Protein AF-A0A1X7SVM9-F1 (afdb_monomer)

Organism: Amphimedon queenslandica (NCBI:txid400682)

pLDDT: mean 78.15, std 14.22, range [42.59, 94.5]

Mean predicted aligned error: 9.82 Å

Radius of gyration: 18.35 Å; Cα contacts (8 Å, |Δi|>4): 97; chains: 1; bounding box: 32×32×46 Å

Foldseek 3Di:
DDKDKDWDQDDDPDDDDPPDGDTDTDIDDDDPQDDPLEPPDPPHDNVPDPDPDHADPPDPDAAEDDLVCCVPPVVVCPDPVDGRYDYDPVSVVD

Solvent-accessible surface area (backbone atoms only — not comparable to full-atom values): 6510 Å² total; per-residue (Å²): 118,50,83,43,84,48,80,50,74,65,72,93,68,95,74,79,66,102,79,70,92,68,83,50,78,51,84,42,78,43,73,85,79,74,52,85,44,45,82,86,49,88,82,49,65,70,81,84,52,98,66,89,79,61,48,73,83,92,56,97,65,71,45,72,66,52,47,71,48,53,74,73,39,48,78,65,67,66,36,88,86,63,68,49,72,47,81,50,69,75,44,71,74,107

Structure (mmCIF, N/CA/C/O backbone):
data_AF-A0A1X7SVM9-F1
#
_entry.id   AF-A0A1X7SVM9-F1
#
loop_
_atom_site.group_PDB
_atom_site.id
_atom_site.type_symbol
_atom_site.label_atom_id
_atom_site.label_alt_id
_atom_site.label_comp_id
_atom_site.label_asym_id
_atom_site.label_entity_id
_atom_site.label_seq_id
_atom_site.pdbx_PDB_ins_code
_atom_site.Cartn_x
_atom_site.Cartn_y
_atom_site.Cartn_z
_atom_site.occupancy
_atom_site.B_iso_or_equiv
_atom_site.auth_seq_id
_atom_site.auth_comp_id
_atom_site.auth_asym_id
_atom_site.auth_atom_id
_atom_site.pdbx_PDB_model_num
ATOM 1 N N . MET A 1 1 ? 17.035 -12.852 -1.719 1.00 60.19 1 MET A N 1
ATOM 2 C CA . MET A 1 1 ? 17.225 -11.685 -2.615 1.00 60.19 1 MET A CA 1
ATOM 3 C C . MET A 1 1 ? 17.420 -12.144 -4.052 1.00 60.19 1 MET A C 1
ATOM 5 O O . MET A 1 1 ? 18.481 -12.651 -4.405 1.00 60.19 1 MET A O 1
ATOM 9 N N . LYS A 1 2 ? 16.370 -12.034 -4.871 1.00 71.50 2 LYS A N 1
ATOM 10 C CA . LYS A 1 2 ? 16.397 -12.428 -6.288 1.00 71.50 2 LYS A CA 1
ATOM 11 C C . LYS A 1 2 ? 16.595 -11.180 -7.148 1.00 71.50 2 LYS A C 1
ATOM 13 O O . LYS A 1 2 ? 15.862 -10.205 -6.993 1.00 71.50 2 LYS A O 1
ATOM 18 N N . LYS A 1 3 ? 17.590 -11.195 -8.035 1.00 66.88 3 LYS A N 1
ATOM 19 C CA . LYS A 1 3 ? 17.835 -10.106 -8.989 1.00 66.88 3 LYS A CA 1
ATOM 20 C C . LYS A 1 3 ? 16.922 -10.289 -10.199 1.00 66.88 3 LYS A C 1
ATOM 22 O O . LYS A 1 3 ? 16.883 -11.379 -10.765 1.00 66.88 3 LYS A O 1
ATOM 27 N N . VAL A 1 4 ? 16.196 -9.241 -10.580 1.00 66.38 4 VAL A N 1
ATOM 28 C CA . VAL A 1 4 ? 15.411 -9.213 -11.817 1.00 66.38 4 VAL A CA 1
ATOM 29 C C . VAL A 1 4 ? 15.855 -8.015 -12.639 1.00 66.38 4 VAL A C 1
ATOM 31 O O . VAL A 1 4 ? 15.745 -6.868 -12.203 1.00 66.38 4 VAL A O 1
ATOM 34 N N . ASP A 1 5 ? 16.329 -8.282 -13.849 1.00 60.12 5 ASP A N 1
ATOM 35 C CA . ASP A 1 5 ? 16.654 -7.232 -14.802 1.00 60.12 5 ASP A CA 1
ATOM 36 C C . ASP A 1 5 ? 15.360 -6.806 -15.507 1.00 60.12 5 ASP A C 1
ATOM 38 O O . ASP A 1 5 ? 14.722 -7.594 -16.206 1.00 60.12 5 ASP A O 1
ATOM 42 N N . ARG A 1 6 ? 14.928 -5.558 -15.286 1.00 61.81 6 ARG A N 1
ATOM 43 C CA . ARG A 1 6 ? 13.768 -4.969 -15.969 1.00 61.81 6 ARG A CA 1
ATOM 44 C C . ARG A 1 6 ? 14.246 -3.870 -16.906 1.00 61.81 6 ARG A C 1
ATOM 46 O O . ARG A 1 6 ? 14.791 -2.855 -16.478 1.00 61.81 6 ARG A O 1
ATOM 53 N N . THR A 1 7 ? 14.004 -4.049 -18.199 1.00 53.88 7 THR A N 1
ATOM 54 C CA . THR A 1 7 ? 14.204 -2.988 -19.188 1.00 53.88 7 THR A CA 1
ATOM 55 C C . THR A 1 7 ? 13.014 -2.036 -19.125 1.00 53.88 7 THR A C 1
ATOM 57 O O . THR A 1 7 ? 11.914 -2.386 -19.547 1.00 53.88 7 THR A O 1
ATOM 60 N N . VAL A 1 8 ? 13.219 -0.830 -18.595 1.00 56.81 8 VAL A N 1
ATOM 61 C CA . VAL A 1 8 ? 12.197 0.223 -18.617 1.00 56.81 8 VAL A CA 1
ATOM 62 C C . VAL A 1 8 ? 12.477 1.116 -19.818 1.00 56.81 8 VAL A C 1
ATOM 64 O O . VAL A 1 8 ? 13.349 1.985 -19.794 1.00 56.81 8 VAL A O 1
ATOM 67 N N . ILE A 1 9 ? 11.735 0.891 -20.900 1.00 55.34 9 ILE A N 1
ATOM 68 C CA . ILE A 1 9 ? 11.731 1.805 -22.040 1.00 55.34 9 ILE A CA 1
ATOM 69 C C . ILE A 1 9 ? 10.859 2.989 -21.632 1.00 55.34 9 ILE A C 1
ATOM 71 O O . ILE A 1 9 ? 9.638 2.879 -21.625 1.00 55.34 9 ILE A O 1
ATOM 75 N N . LEU A 1 10 ? 11.475 4.107 -21.250 1.00 51.78 10 LEU A N 1
ATOM 76 C CA . LEU A 1 10 ? 10.728 5.328 -20.965 1.00 51.78 10 LEU A CA 1
ATOM 77 C C . LEU A 1 10 ? 10.108 5.843 -22.273 1.00 51.78 10 LEU A C 1
ATOM 79 O O . LEU A 1 10 ? 10.860 6.236 -23.175 1.00 51.78 10 LEU A O 1
ATOM 83 N N . PRO A 1 11 ? 8.768 5.875 -22.411 1.00 45.59 11 PRO A N 1
ATOM 84 C CA . PRO A 1 11 ? 8.157 6.598 -23.510 1.00 45.59 11 PRO A CA 1
ATOM 85 C C . PRO A 1 11 ? 8.513 8.082 -23.370 1.00 45.59 11 PRO A C 1
ATOM 87 O O . PRO A 1 11 ? 8.601 8.626 -22.270 1.00 45.59 11 PRO A O 1
ATOM 90 N N . LEU A 1 12 ? 8.764 8.716 -24.513 1.00 51.34 12 LEU A N 1
ATOM 91 C CA . LEU A 1 12 ? 9.235 10.093 -24.675 1.00 51.34 12 LEU A CA 1
ATOM 92 C C . LEU A 1 12 ? 8.424 11.107 -23.837 1.00 51.34 12 LEU A C 1
ATOM 94 O O . LEU A 1 12 ? 7.466 11.694 -24.332 1.00 51.34 12 LEU A O 1
ATOM 98 N N . SER A 1 13 ? 8.824 11.376 -22.590 1.00 42.59 13 SER A N 1
ATOM 99 C CA . SER A 1 13 ? 8.207 12.409 -21.747 1.00 42.59 13 SER A CA 1
ATOM 100 C C . SER A 1 13 ? 9.110 13.641 -21.614 1.00 42.59 13 SER A C 1
ATOM 102 O O . SER A 1 13 ? 10.186 13.594 -21.023 1.00 42.59 13 SER A O 1
ATOM 104 N N . LYS A 1 14 ? 8.637 14.736 -22.231 1.00 45.72 14 LYS A N 1
ATOM 105 C CA . LYS A 1 14 ? 8.887 16.194 -22.087 1.00 45.72 14 LYS A CA 1
ATOM 106 C C . LYS A 1 14 ? 10.292 16.786 -21.838 1.00 45.7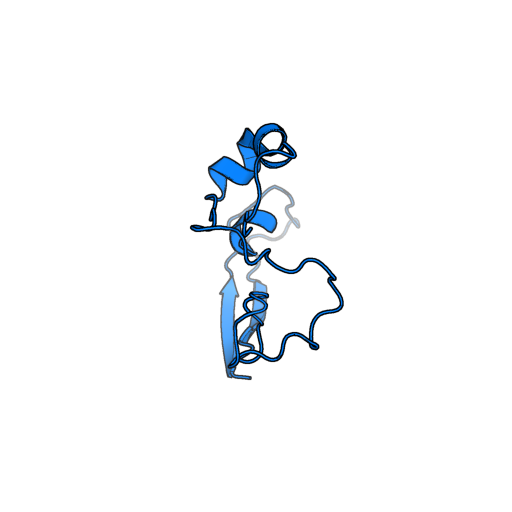2 14 LYS A C 1
ATOM 108 O O . LYS A 1 14 ? 10.456 17.967 -22.135 1.00 45.72 14 LYS A O 1
ATOM 113 N N . LYS A 1 15 ? 11.322 16.060 -21.398 1.00 48.59 15 LYS A N 1
ATOM 114 C CA . LYS A 1 15 ? 12.700 16.581 -21.259 1.00 48.59 15 LYS A CA 1
ATOM 115 C C . LYS A 1 15 ? 13.625 15.893 -22.257 1.00 48.59 15 LYS A C 1
ATOM 117 O O . LYS A 1 15 ? 14.236 14.870 -21.972 1.00 48.59 15 LYS A O 1
ATOM 122 N N . ARG A 1 16 ? 13.705 16.460 -23.462 1.00 54.12 16 ARG A N 1
ATOM 123 C CA . ARG A 1 16 ? 14.611 15.986 -24.516 1.00 54.12 16 ARG A CA 1
ATOM 124 C C . ARG A 1 16 ? 16.062 16.362 -24.182 1.00 54.12 16 ARG A C 1
ATOM 126 O O . ARG A 1 16 ? 16.353 17.555 -24.113 1.00 54.12 16 ARG A O 1
ATOM 133 N N . PRO A 1 17 ? 17.017 15.423 -24.139 1.00 56.09 17 PRO A N 1
ATOM 134 C CA . PRO A 1 17 ? 18.325 15.690 -24.716 1.00 56.09 17 PRO A CA 1
ATOM 135 C C . PRO A 1 17 ? 18.177 15.714 -26.247 1.00 56.09 17 PRO A C 1
ATOM 137 O O . PRO A 1 17 ? 17.391 14.963 -26.820 1.00 56.09 17 PRO A O 1
ATOM 140 N N . ARG A 1 18 ? 18.917 16.586 -26.938 1.00 58.03 18 ARG A N 1
ATOM 141 C CA . ARG A 1 18 ? 18.814 16.854 -28.393 1.00 58.03 18 ARG A CA 1
ATOM 142 C C . ARG A 1 18 ? 19.080 15.643 -29.332 1.00 58.03 18 ARG A C 1
ATOM 144 O O . ARG A 1 18 ? 19.229 15.852 -30.528 1.00 58.03 18 ARG A O 1
ATOM 151 N N . ARG A 1 19 ? 19.181 14.401 -28.831 1.00 60.44 19 ARG A N 1
ATOM 152 C CA . ARG A 1 19 ? 19.801 13.240 -29.511 1.00 60.44 19 ARG A CA 1
ATOM 153 C C . ARG A 1 19 ? 18.936 11.967 -29.659 1.00 60.44 19 ARG A C 1
ATOM 155 O O . ARG A 1 19 ? 19.487 10.912 -29.939 1.00 60.44 19 ARG A O 1
ATOM 162 N N . GLY A 1 20 ? 17.608 12.045 -29.549 1.00 64.38 20 GLY A N 1
ATOM 163 C CA . GLY A 1 20 ? 16.718 10.899 -29.830 1.00 64.38 20 GLY A CA 1
ATOM 164 C C . GLY A 1 20 ? 16.369 10.038 -28.602 1.00 64.38 20 GLY A C 1
ATOM 165 O O . GLY A 1 20 ? 16.624 10.467 -27.475 1.00 64.38 20 GLY A O 1
ATOM 166 N N . PRO A 1 21 ? 15.708 8.878 -28.791 1.00 66.94 21 PRO A N 1
ATOM 167 C CA . PRO A 1 21 ? 15.248 8.025 -27.694 1.00 66.94 21 PRO A CA 1
ATOM 168 C C . PRO A 1 21 ? 16.429 7.399 -26.936 1.00 66.94 21 PRO A C 1
ATOM 170 O O . PRO A 1 21 ? 17.370 6.902 -27.547 1.00 66.94 21 PRO A O 1
ATOM 173 N N . ILE A 1 22 ? 16.368 7.412 -25.600 1.00 71.25 22 ILE A N 1
ATOM 174 C CA . ILE A 1 22 ? 17.374 6.805 -24.715 1.00 71.25 22 ILE A CA 1
ATOM 175 C C . ILE A 1 22 ? 16.732 5.617 -23.999 1.00 71.25 22 ILE A C 1
ATOM 177 O O . ILE A 1 22 ? 15.685 5.766 -23.371 1.00 71.25 22 ILE A O 1
ATOM 181 N N . SER A 1 23 ? 17.374 4.452 -24.060 1.00 70.12 23 SER A N 1
ATOM 182 C CA . SER A 1 23 ? 17.011 3.281 -23.259 1.00 70.12 23 SER A CA 1
ATOM 183 C C . SER A 1 23 ? 17.679 3.349 -21.887 1.00 70.12 23 SER A C 1
ATOM 185 O O . SER A 1 23 ? 18.894 3.533 -21.808 1.00 70.12 23 SER A O 1
ATOM 187 N N . ILE A 1 24 ? 16.910 3.154 -20.813 1.00 74.56 24 ILE A N 1
ATOM 188 C CA . ILE A 1 24 ? 17.442 3.059 -19.451 1.00 74.56 24 ILE A CA 1
ATOM 189 C C . ILE A 1 24 ? 17.252 1.628 -18.949 1.00 74.56 24 ILE A C 1
ATOM 191 O O . ILE A 1 24 ? 16.150 1.084 -18.978 1.00 74.56 24 ILE A O 1
ATOM 195 N N . ILE A 1 25 ? 18.335 1.023 -18.468 1.00 78.94 25 ILE A N 1
ATOM 196 C CA . ILE A 1 25 ? 18.316 -0.288 -17.818 1.00 78.94 25 ILE A CA 1
ATOM 197 C C . ILE A 1 25 ? 18.646 -0.059 -16.346 1.00 78.94 25 ILE A C 1
ATOM 199 O O . ILE A 1 25 ? 19.620 0.623 -16.028 1.00 78.94 25 ILE A O 1
ATOM 203 N N . ARG A 1 26 ? 17.807 -0.589 -15.454 1.00 78.81 26 ARG A N 1
ATOM 204 C CA . ARG A 1 26 ? 18.026 -0.553 -14.006 1.00 78.81 26 ARG A CA 1
ATOM 205 C C . ARG A 1 26 ? 17.842 -1.952 -13.442 1.00 78.81 26 ARG A C 1
ATOM 207 O O . ARG A 1 26 ? 16.935 -2.677 -13.845 1.00 78.81 26 ARG A O 1
ATOM 214 N N . GLU A 1 27 ? 18.692 -2.304 -12.494 1.00 80.88 27 GLU A N 1
ATOM 215 C CA . GLU A 1 27 ? 18.556 -3.541 -11.734 1.00 80.88 27 GLU A CA 1
ATOM 216 C C . GLU A 1 27 ? 17.425 -3.377 -10.714 1.00 80.88 27 GLU A C 1
ATOM 218 O O . GLU A 1 27 ? 17.365 -2.363 -10.015 1.00 80.88 27 GLU A O 1
ATOM 223 N N . HIS A 1 28 ? 16.526 -4.359 -10.623 1.00 81.38 28 HIS A N 1
ATOM 224 C CA . HIS A 1 28 ? 15.451 -4.357 -9.637 1.00 81.38 28 HIS A CA 1
ATOM 225 C C . HIS A 1 28 ? 15.589 -5.564 -8.708 1.00 81.38 28 HIS A C 1
ATOM 227 O O . HIS A 1 28 ? 15.491 -6.722 -9.125 1.00 81.38 28 HIS A O 1
ATOM 233 N N . TYR A 1 29 ? 15.815 -5.288 -7.427 1.00 85.88 29 TYR A N 1
ATOM 234 C CA . TYR A 1 29 ? 16.036 -6.314 -6.416 1.00 85.88 29 TYR A CA 1
ATOM 235 C C . TYR A 1 29 ? 14.713 -6.723 -5.775 1.00 85.88 29 TYR A C 1
ATOM 237 O O . TYR A 1 29 ? 13.981 -5.888 -5.249 1.00 85.88 29 TYR A O 1
ATOM 245 N N . LEU A 1 30 ? 14.408 -8.021 -5.811 1.00 88.69 30 LEU A N 1
ATOM 246 C CA . LEU A 1 30 ? 13.292 -8.593 -5.069 1.00 88.69 30 LEU A CA 1
ATOM 247 C C . LEU A 1 30 ? 13.769 -9.001 -3.678 1.00 88.69 30 LEU A C 1
ATOM 249 O O . LEU A 1 30 ? 14.667 -9.842 -3.520 1.00 88.69 30 LEU A O 1
ATOM 253 N N . ARG A 1 31 ? 13.148 -8.367 -2.689 1.00 86.75 31 ARG A N 1
ATOM 254 C CA . ARG A 1 31 ? 13.314 -8.632 -1.267 1.00 86.75 31 ARG A CA 1
ATOM 255 C C . ARG A 1 31 ? 12.262 -9.633 -0.807 1.00 86.75 31 ARG A C 1
ATOM 257 O O . ARG A 1 31 ? 11.098 -9.513 -1.176 1.00 86.75 31 ARG A O 1
ATOM 264 N N . ASP A 1 32 ? 12.700 -10.605 -0.017 1.00 86.19 32 ASP A N 1
ATOM 265 C CA . ASP A 1 32 ? 11.841 -11.649 0.559 1.00 86.19 32 ASP A CA 1
ATOM 266 C C . ASP A 1 32 ? 11.410 -11.282 1.998 1.00 86.19 32 ASP A C 1
ATOM 268 O O . ASP A 1 32 ? 10.576 -11.942 2.604 1.00 86.19 32 ASP A O 1
ATOM 272 N N . ASP A 1 33 ? 11.978 -10.202 2.537 1.00 86.44 33 ASP A N 1
ATOM 273 C CA . ASP A 1 33 ? 11.896 -9.735 3.920 1.00 86.44 33 ASP A CA 1
ATOM 274 C C . ASP A 1 33 ? 11.024 -8.473 4.068 1.00 86.44 33 ASP A C 1
ATOM 276 O O . ASP A 1 33 ? 11.277 -7.623 4.918 1.00 86.44 33 ASP A O 1
ATOM 280 N N . ILE A 1 34 ? 10.003 -8.314 3.218 1.00 87.31 34 ILE A N 1
ATOM 281 C CA . ILE A 1 34 ? 9.075 -7.176 3.284 1.00 87.31 34 ILE A CA 1
ATOM 282 C C . ILE A 1 34 ? 7.986 -7.475 4.333 1.00 87.31 34 ILE A C 1
ATOM 284 O O . ILE A 1 34 ? 7.208 -8.414 4.140 1.00 87.31 34 ILE A O 1
ATOM 288 N N . PRO A 1 35 ? 7.881 -6.701 5.431 1.00 88.81 35 PRO A N 1
ATOM 289 C CA . PRO A 1 35 ? 6.907 -6.978 6.479 1.00 88.81 35 PRO A CA 1
ATOM 290 C C . PRO A 1 35 ? 5.502 -6.499 6.107 1.00 88.81 35 PRO A C 1
ATOM 292 O O . PRO A 1 35 ? 5.319 -5.410 5.565 1.00 88.81 35 PRO A O 1
ATOM 295 N N . CYS A 1 36 ? 4.487 -7.272 6.499 1.00 86.31 36 CYS A N 1
ATOM 296 C CA . CYS A 1 36 ? 3.075 -6.894 6.350 1.00 86.31 36 CYS A CA 1
ATOM 297 C C . CYS A 1 36 ? 2.582 -5.855 7.379 1.00 86.31 36 CYS A C 1
ATOM 299 O O . CYS A 1 36 ? 1.502 -5.301 7.208 1.00 86.31 36 CYS A O 1
ATOM 301 N N . ARG A 1 37 ? 3.359 -5.595 8.445 1.00 86.12 37 ARG A N 1
ATOM 302 C CA . ARG A 1 37 ? 3.066 -4.633 9.537 1.00 86.12 37 ARG A CA 1
ATOM 303 C C . ARG A 1 37 ? 1.796 -4.895 10.348 1.00 86.12 37 ARG A C 1
ATOM 305 O O . ARG A 1 37 ? 1.300 -4.009 11.047 1.00 86.12 37 ARG A O 1
ATOM 312 N N . MET A 1 38 ? 1.272 -6.110 10.269 1.00 84.62 38 MET A N 1
ATOM 313 C CA . MET A 1 38 ? 0.161 -6.558 11.094 1.00 84.62 38 MET A CA 1
ATOM 314 C C . MET A 1 38 ? 0.714 -7.175 12.373 1.00 84.62 38 MET A C 1
ATOM 316 O O . MET A 1 38 ? 1.406 -8.186 12.302 1.00 84.62 38 MET A O 1
ATOM 320 N N . LYS A 1 39 ? 0.392 -6.616 13.543 1.00 80.94 39 LYS A N 1
ATOM 321 C CA . LYS A 1 39 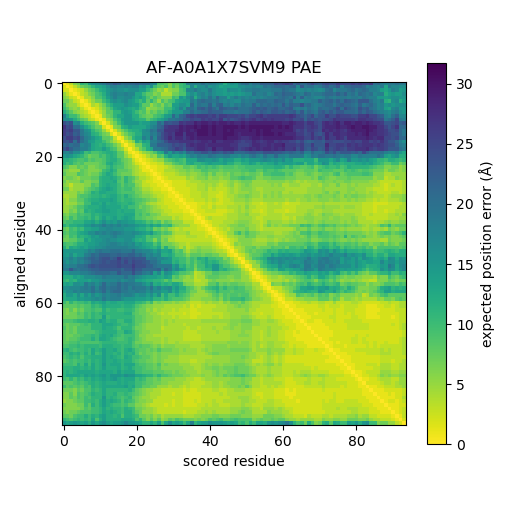? 0.948 -7.061 14.838 1.00 80.94 39 LYS A CA 1
ATOM 322 C C . LYS A 1 39 ? 0.791 -8.564 15.105 1.00 80.94 39 LYS A C 1
ATOM 324 O O . LYS A 1 39 ? 1.680 -9.180 15.677 1.00 80.94 39 LYS A O 1
ATOM 329 N N . GLN A 1 40 ? -0.298 -9.158 14.623 1.00 81.62 40 GLN A N 1
ATOM 330 C CA . GLN A 1 40 ? -0.614 -10.580 14.793 1.00 81.62 40 GLN A CA 1
ATOM 331 C C . GLN A 1 40 ? 0.162 -11.511 13.845 1.00 81.62 40 GLN A C 1
ATOM 333 O O . GLN A 1 40 ? 0.057 -12.732 13.951 1.00 81.62 40 GLN A O 1
ATOM 338 N N . CYS A 1 41 ? 0.939 -10.973 12.900 1.00 84.50 41 CYS A N 1
ATOM 339 C CA . CYS A 1 41 ? 1.718 -11.795 11.988 1.00 84.50 41 CYS A CA 1
ATOM 340 C C . CYS A 1 41 ? 2.940 -12.391 12.697 1.00 84.50 41 CYS A C 1
ATOM 342 O O . CYS A 1 41 ? 3.900 -11.682 12.992 1.00 84.50 41 CYS A O 1
ATOM 344 N N . GLY A 1 42 ? 2.915 -13.710 12.909 1.00 83.06 42 GLY A N 1
ATOM 345 C CA . GLY A 1 42 ? 4.043 -14.479 13.449 1.00 83.06 42 GLY A CA 1
ATOM 346 C C . GLY A 1 42 ? 5.074 -14.929 12.406 1.00 83.06 42 GLY A C 1
ATOM 347 O O . GLY A 1 42 ? 6.008 -15.642 12.753 1.00 83.06 42 GLY A O 1
ATOM 348 N N . ILE A 1 43 ? 4.889 -14.568 11.131 1.00 86.88 43 ILE A N 1
ATOM 349 C CA . ILE A 1 43 ? 5.747 -15.005 10.014 1.00 86.88 43 ILE A CA 1
ATOM 350 C C . ILE A 1 43 ? 6.735 -13.904 9.615 1.00 86.88 43 ILE A C 1
ATOM 352 O O . ILE A 1 43 ? 7.895 -14.181 9.322 1.00 86.88 43 ILE A O 1
ATOM 356 N N . CYS A 1 44 ? 6.277 -12.652 9.571 1.00 85.31 44 CYS A N 1
ATOM 357 C CA . CYS A 1 44 ? 7.099 -11.516 9.172 1.00 85.31 44 CYS A CA 1
ATOM 358 C C . CYS A 1 44 ? 7.892 -10.971 10.363 1.00 85.31 44 CYS A C 1
ATOM 360 O O . CYS A 1 44 ? 7.323 -10.747 11.429 1.00 85.31 44 CYS A O 1
ATOM 362 N N . ASP A 1 45 ? 9.165 -10.644 10.148 1.00 83.00 45 ASP A N 1
ATOM 363 C CA . ASP A 1 45 ? 9.931 -9.852 11.109 1.00 83.00 45 ASP A CA 1
ATOM 364 C C . ASP A 1 45 ? 9.544 -8.370 10.990 1.00 83.00 45 ASP A C 1
ATOM 366 O O . ASP A 1 45 ? 9.798 -7.709 9.982 1.00 83.00 45 ASP A O 1
ATOM 370 N N . GLN A 1 46 ? 8.876 -7.853 12.020 1.00 74.62 46 GLN A N 1
ATOM 371 C CA . GLN A 1 46 ? 8.332 -6.493 12.035 1.00 74.62 46 GLN A CA 1
ATOM 372 C C . GLN A 1 46 ? 9.354 -5.451 12.510 1.00 74.62 46 GLN A C 1
ATOM 374 O O . GLN A 1 46 ? 9.079 -4.257 12.434 1.00 74.62 46 GLN A O 1
ATOM 379 N N . THR A 1 47 ? 10.541 -5.877 12.956 1.00 73.31 47 THR A N 1
ATOM 380 C CA . THR A 1 47 ? 11.599 -4.981 13.458 1.00 73.31 47 THR A CA 1
ATOM 381 C C . THR A 1 47 ? 12.461 -4.368 12.350 1.00 73.31 47 THR A C 1
ATOM 383 O O . THR A 1 47 ? 13.200 -3.419 12.592 1.00 73.31 47 THR A O 1
ATOM 386 N N . LEU A 1 48 ? 12.331 -4.860 11.113 1.00 65.94 48 LEU A N 1
ATOM 387 C CA . LEU A 1 48 ? 13.188 -4.511 9.973 1.00 65.94 48 LEU A CA 1
ATOM 388 C C . LEU A 1 48 ? 12.903 -3.139 9.328 1.00 65.94 48 LEU A C 1
ATOM 390 O O . LEU A 1 48 ? 13.538 -2.790 8.334 1.00 65.94 48 LEU A O 1
ATOM 394 N N . SER A 1 49 ? 11.919 -2.376 9.814 1.00 63.25 49 SER A N 1
ATOM 395 C CA . SER A 1 49 ? 11.486 -1.112 9.197 1.00 63.25 49 SER A CA 1
ATOM 396 C C . SER A 1 49 ? 11.521 0.048 10.194 1.00 63.25 49 SER A C 1
ATOM 398 O O . SER A 1 49 ? 10.787 0.022 11.174 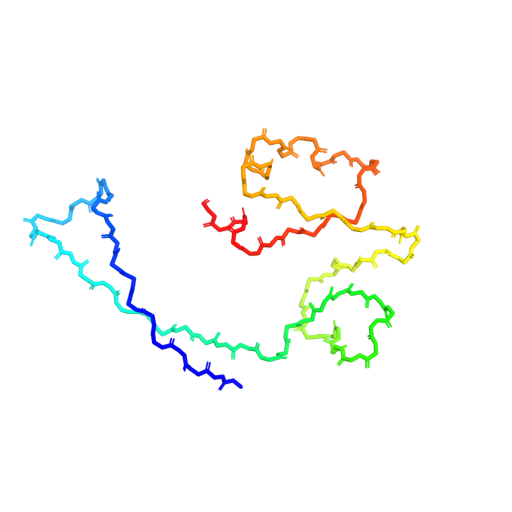1.00 63.25 49 SER A O 1
ATOM 400 N N . ASP A 1 50 ? 12.248 1.127 9.879 1.00 60.06 50 ASP A N 1
ATOM 401 C CA . ASP A 1 50 ? 12.327 2.364 10.694 1.00 60.06 50 ASP A CA 1
ATOM 402 C C . ASP A 1 50 ? 10.995 3.134 10.825 1.00 60.06 50 ASP A C 1
ATOM 404 O O . ASP A 1 50 ? 10.895 4.157 11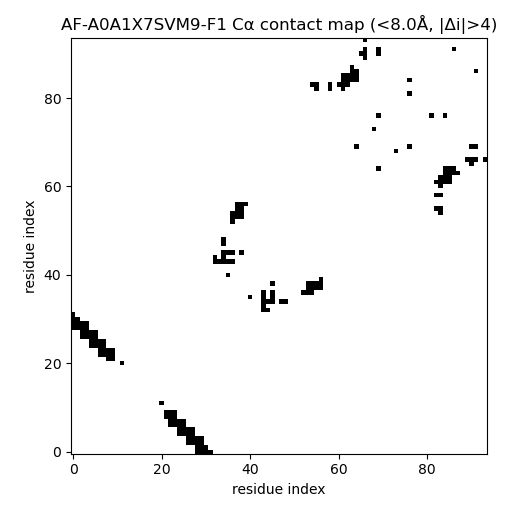.501 1.00 60.06 50 ASP A O 1
ATOM 408 N N . THR A 1 51 ? 9.940 2.671 10.154 1.00 60.94 51 THR A N 1
ATOM 409 C CA . THR A 1 51 ? 8.643 3.352 10.110 1.00 60.94 51 THR A CA 1
ATOM 410 C C . THR A 1 51 ? 7.712 2.780 11.170 1.00 60.94 51 THR A C 1
ATOM 412 O O . THR A 1 51 ? 7.235 1.656 11.060 1.00 60.94 51 THR A O 1
ATOM 415 N N . GLN A 1 52 ? 7.393 3.600 12.171 1.00 61.78 52 GLN A N 1
ATOM 416 C CA . GLN A 1 52 ? 6.597 3.246 13.358 1.00 61.78 52 GLN A CA 1
ATOM 417 C C . GLN A 1 52 ? 5.095 3.009 13.090 1.00 61.78 52 GLN A C 1
ATOM 419 O O . GLN A 1 52 ? 4.308 2.872 14.026 1.00 61.78 52 GLN A O 1
ATOM 424 N N . CYS A 1 53 ? 4.659 2.990 11.829 1.00 69.75 53 CYS A N 1
ATOM 425 C CA . CYS A 1 53 ? 3.244 2.885 11.490 1.00 69.75 53 CYS A CA 1
ATOM 426 C C . CYS A 1 53 ? 2.829 1.409 11.404 1.00 69.75 53 CYS A C 1
ATOM 428 O O . CYS A 1 53 ? 3.046 0.749 10.385 1.00 69.75 53 CYS A O 1
ATOM 430 N N . MET A 1 54 ? 2.269 0.907 12.506 1.00 76.88 54 MET A N 1
ATOM 431 C CA . MET A 1 54 ? 1.758 -0.457 12.651 1.00 76.88 54 MET A CA 1
ATOM 432 C C . MET A 1 54 ? 0.250 -0.484 12.432 1.00 76.88 54 MET A C 1
ATOM 434 O O . MET A 1 54 ? -0.458 0.423 12.872 1.00 76.88 54 MET A O 1
ATOM 438 N N . LEU A 1 55 ? -0.250 -1.548 11.807 1.00 81.69 55 LEU A N 1
ATOM 439 C CA . LEU A 1 55 ? -1.687 -1.731 11.646 1.00 81.69 55 LEU A CA 1
ATOM 440 C C . LEU A 1 55 ? -2.331 -2.042 13.000 1.00 81.69 55 LEU A C 1
ATOM 442 O O . LEU A 1 55 ? -1.820 -2.835 13.797 1.00 81.69 55 LEU A O 1
ATOM 446 N N . THR A 1 56 ? -3.461 -1.393 13.262 1.00 78.69 56 THR A N 1
ATOM 447 C CA . THR A 1 56 ? -4.297 -1.651 14.432 1.00 78.69 56 THR A CA 1
ATOM 448 C C . THR A 1 56 ? -4.970 -3.019 14.323 1.00 78.69 56 THR A C 1
ATOM 450 O O . THR A 1 56 ? -5.347 -3.453 13.233 1.00 78.69 56 THR A O 1
ATOM 453 N N . GLU A 1 57 ? -5.120 -3.686 15.468 1.00 73.31 57 GLU A N 1
ATOM 454 C CA . GLU A 1 57 ? -5.728 -5.023 15.577 1.00 73.31 57 GLU A CA 1
ATOM 455 C C . GLU A 1 57 ? -7.257 -4.975 15.680 1.00 73.31 57 GLU A C 1
ATOM 457 O O . GLU A 1 57 ? -7.925 -5.961 15.394 1.00 73.31 57 GLU A O 1
ATOM 462 N N . ASP A 1 58 ? -7.820 -3.814 16.024 1.00 80.69 58 ASP A N 1
ATOM 463 C CA . ASP A 1 58 ? -9.254 -3.648 16.301 1.00 80.69 58 ASP A CA 1
ATOM 464 C C . ASP A 1 58 ? -10.119 -3.526 15.030 1.00 80.69 58 ASP A C 1
ATOM 466 O O . ASP A 1 58 ? -11.288 -3.141 15.092 1.00 80.69 58 ASP A O 1
ATOM 470 N N . LEU A 1 59 ? -9.547 -3.788 13.854 1.00 83.19 59 LEU A N 1
ATOM 471 C CA . LEU A 1 59 ? -10.193 -3.587 12.559 1.00 83.19 59 LEU A CA 1
ATOM 472 C C . LEU A 1 59 ? -10.579 -4.928 11.939 1.00 83.19 59 LEU A C 1
ATOM 474 O O . LEU A 1 59 ? -9.757 -5.830 11.815 1.00 83.19 59 LEU A O 1
ATOM 478 N N . SER A 1 60 ? -11.831 -5.040 11.490 1.00 84.94 60 SER A N 1
ATOM 479 C CA . SER A 1 60 ? -12.325 -6.242 10.805 1.00 84.94 60 SER A CA 1
ATOM 480 C C . SER A 1 60 ? -11.837 -6.365 9.360 1.00 84.94 60 SER A C 1
ATOM 482 O O . SER A 1 60 ? -11.873 -7.451 8.788 1.00 84.94 60 SER A O 1
ATOM 484 N N . HIS A 1 61 ? -11.416 -5.255 8.753 1.00 88.81 61 HIS A N 1
ATOM 485 C CA . HIS A 1 61 ? -10.9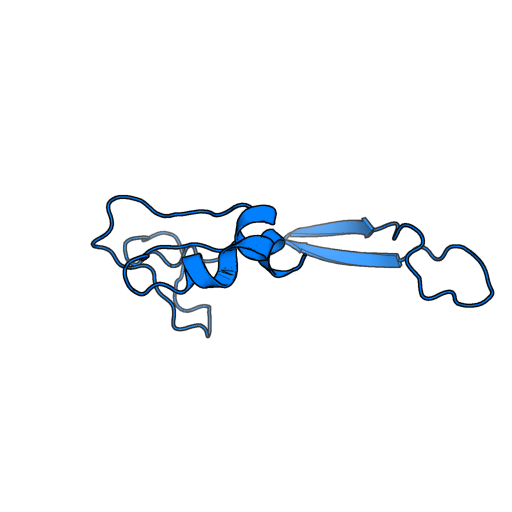71 -5.183 7.367 1.00 88.81 61 HIS A CA 1
ATOM 486 C C . HIS A 1 61 ? -9.988 -4.024 7.177 1.00 88.81 61 HIS A C 1
ATOM 488 O O . HIS A 1 61 ? -10.011 -3.043 7.922 1.00 88.81 61 HIS A O 1
ATOM 494 N N . TYR A 1 62 ? -9.145 -4.145 6.153 1.00 90.81 62 TYR A N 1
ATOM 495 C CA . TYR A 1 62 ? -8.207 -3.110 5.726 1.00 90.81 62 TYR A CA 1
ATOM 496 C C . TYR A 1 62 ? -8.617 -2.551 4.366 1.00 90.81 62 TYR A C 1
ATOM 498 O O . TYR A 1 62 ? -9.194 -3.258 3.537 1.00 90.81 62 TYR A O 1
ATOM 506 N N . LEU A 1 63 ? -8.301 -1.281 4.134 1.00 91.69 63 LEU A N 1
ATOM 507 C CA . LEU A 1 63 ? -8.574 -0.591 2.878 1.00 91.69 63 LEU A CA 1
ATOM 508 C C . LEU A 1 63 ? -7.302 -0.540 2.034 1.00 91.69 63 LEU A C 1
ATOM 510 O O . LEU A 1 63 ? -6.270 -0.067 2.500 1.00 91.69 63 LEU A O 1
ATOM 514 N N . LEU A 1 64 ? -7.391 -0.993 0.784 1.00 93.50 64 LEU A N 1
ATOM 515 C CA . LEU A 1 64 ? -6.307 -0.940 -0.197 1.00 93.50 64 LEU A CA 1
ATOM 516 C C . LEU A 1 64 ? -6.762 -0.067 -1.381 1.00 93.50 64 LEU A C 1
ATOM 518 O O . LEU A 1 64 ? -7.385 -0.589 -2.308 1.00 93.50 64 LEU A O 1
ATOM 522 N N . PRO A 1 65 ? -6.557 1.262 -1.336 1.00 93.94 65 PRO A N 1
ATOM 523 C CA . PRO A 1 65 ? -6.995 2.153 -2.400 1.00 93.94 65 PRO A CA 1
ATOM 524 C C . PRO A 1 65 ? -6.178 1.949 -3.682 1.00 93.94 65 PRO A C 1
ATOM 526 O O . PRO A 1 65 ? -4.974 1.690 -3.645 1.00 93.94 65 PRO A O 1
ATOM 529 N N . ASP A 1 66 ? -6.853 2.106 -4.820 1.00 94.25 66 ASP A N 1
ATOM 530 C CA . ASP A 1 66 ? -6.215 2.170 -6.135 1.00 94.25 66 ASP A CA 1
ATOM 531 C C . ASP A 1 66 ? -5.479 3.507 -6.325 1.00 94.25 66 ASP A C 1
ATOM 533 O O . ASP A 1 66 ? -5.778 4.504 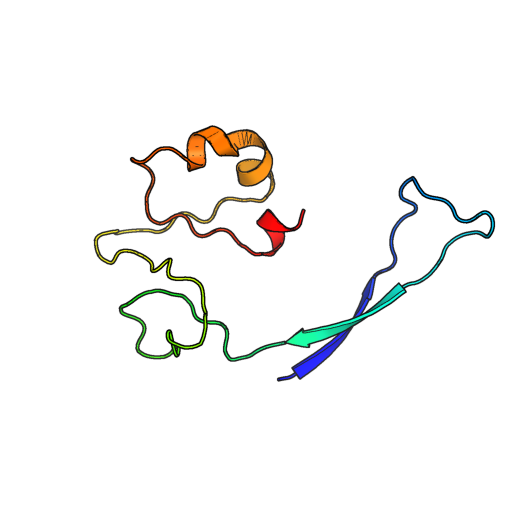-5.663 1.00 94.25 66 ASP A O 1
ATOM 537 N N . VAL A 1 67 ? -4.559 3.544 -7.287 1.00 93.75 67 VAL A N 1
ATOM 538 C CA . VAL A 1 67 ? -3.753 4.716 -7.647 1.00 93.75 67 VAL A CA 1
ATOM 539 C C . VAL A 1 67 ? -4.625 5.951 -7.891 1.00 93.75 67 VAL A C 1
ATOM 541 O O . VAL A 1 67 ? -4.378 7.012 -7.323 1.00 93.75 67 VAL A O 1
ATOM 544 N N . ASN A 1 68 ? -5.715 5.799 -8.649 1.00 94.12 68 ASN A N 1
ATOM 545 C CA . ASN A 1 68 ? -6.633 6.903 -8.943 1.00 94.12 68 ASN A CA 1
ATOM 546 C C . ASN A 1 68 ? -7.319 7.461 -7.687 1.00 94.12 68 ASN A C 1
ATOM 548 O O . ASN A 1 68 ? -7.673 8.639 -7.645 1.00 94.12 68 ASN A O 1
ATOM 552 N N . VAL A 1 69 ? -7.552 6.611 -6.682 1.00 94.38 69 VAL A N 1
ATOM 553 C CA . VAL A 1 69 ? -8.198 7.013 -5.428 1.00 94.38 69 VAL A CA 1
ATOM 554 C C . VAL A 1 69 ? -7.213 7.785 -4.563 1.00 94.38 69 VAL A C 1
ATOM 556 O O . VAL A 1 69 ? -7.565 8.844 -4.049 1.00 94.38 69 VAL A O 1
ATOM 559 N N . VAL A 1 70 ? -5.976 7.292 -4.454 1.00 93.62 70 VAL A N 1
ATOM 560 C CA . VAL A 1 70 ? -4.903 7.970 -3.716 1.00 93.62 70 VAL A CA 1
ATOM 561 C C . VAL A 1 70 ? -4.615 9.350 -4.312 1.00 93.62 70 VAL A C 1
ATOM 563 O O . VAL A 1 70 ? -4.498 10.316 -3.563 1.00 93.62 70 VAL A O 1
ATOM 566 N N . GLU A 1 71 ? -4.573 9.461 -5.643 1.00 92.06 71 GLU A N 1
ATOM 567 C CA .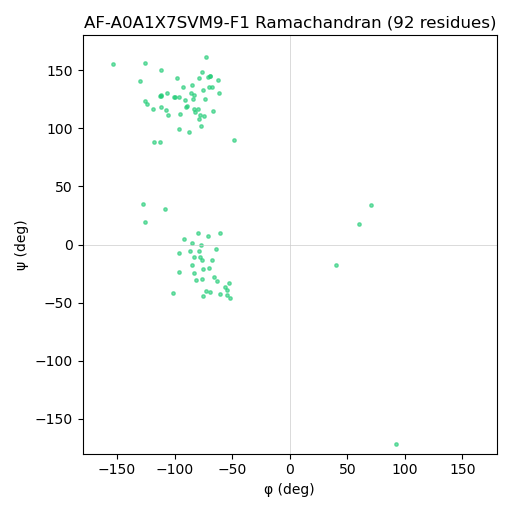 GLU A 1 71 ? -4.277 10.717 -6.342 1.00 92.06 71 GLU A CA 1
ATOM 568 C C . GLU A 1 71 ? -5.402 11.757 -6.207 1.00 92.06 71 GLU A C 1
ATOM 570 O O . GLU A 1 71 ? -5.140 12.945 -6.031 1.00 92.06 71 GLU A O 1
ATOM 575 N N . ARG A 1 72 ? -6.669 11.331 -6.289 1.00 94.50 72 ARG A N 1
ATOM 576 C CA . ARG A 1 72 ? -7.815 12.258 -6.366 1.00 94.50 72 ARG A CA 1
ATOM 577 C C . ARG A 1 72 ? -8.483 12.549 -5.030 1.00 94.50 72 ARG A C 1
ATOM 579 O O . ARG A 1 72 ? -9.164 13.562 -4.915 1.00 94.50 72 ARG A O 1
ATOM 586 N N . PHE A 1 73 ? -8.340 11.660 -4.052 1.00 93.75 73 PHE A N 1
ATOM 587 C CA . PHE A 1 7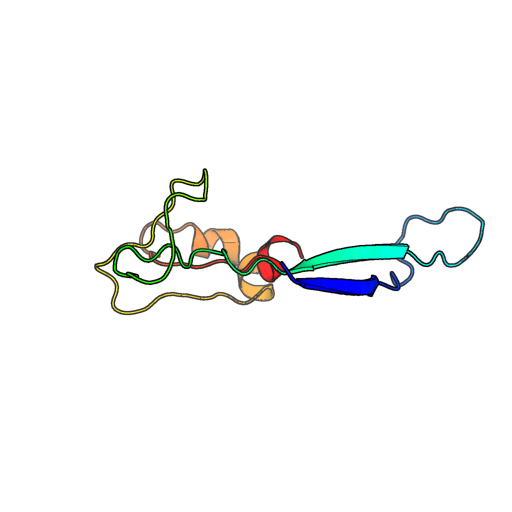3 ? -9.092 11.713 -2.798 1.00 93.75 73 PHE A CA 1
ATOM 588 C C . PHE A 1 73 ? -8.179 11.665 -1.569 1.00 93.75 73 PHE A C 1
ATOM 590 O O . PHE A 1 73 ? -8.561 11.105 -0.542 1.00 93.75 73 PHE A O 1
ATOM 597 N N . HIS A 1 74 ? -6.988 12.271 -1.646 1.00 90.31 74 HIS A N 1
ATOM 598 C CA . HIS A 1 74 ? -6.057 12.333 -0.514 1.00 90.31 74 HIS A CA 1
ATOM 599 C C . HIS A 1 74 ? -6.712 12.936 0.737 1.00 90.31 74 HIS A C 1
ATOM 601 O O . HIS A 1 74 ? -6.647 12.345 1.809 1.00 90.31 74 HIS A O 1
ATOM 607 N N . GLU A 1 75 ? -7.469 14.023 0.563 1.00 92.50 75 GLU A N 1
ATOM 608 C CA . GLU A 1 75 ? -8.229 14.681 1.635 1.00 92.50 75 GLU A CA 1
ATOM 609 C C . GLU A 1 75 ? -9.195 13.724 2.347 1.00 92.50 75 GLU A C 1
ATOM 611 O O . GLU A 1 75 ? -9.381 13.806 3.556 1.00 92.50 75 GLU A O 1
ATOM 616 N N . VAL A 1 76 ? -9.808 12.790 1.607 1.00 93.44 76 VAL A N 1
ATOM 617 C CA . VAL A 1 76 ? -10.720 11.791 2.180 1.00 93.44 76 VAL A CA 1
ATOM 618 C C . VAL A 1 76 ? -9.939 10.749 2.979 1.00 93.44 76 VAL A C 1
ATOM 620 O O . VAL A 1 76 ? -10.382 10.347 4.050 1.00 93.44 76 VAL A O 1
ATOM 623 N N . LEU A 1 77 ? -8.773 10.326 2.489 1.00 91.75 77 LEU A N 1
ATOM 624 C CA . LEU A 1 77 ? -7.924 9.334 3.156 1.00 91.75 77 LEU A CA 1
ATOM 625 C C . LEU A 1 77 ? -7.264 9.868 4.439 1.00 91.75 77 LEU A C 1
ATOM 627 O O . LEU A 1 77 ? -6.891 9.069 5.294 1.00 91.75 77 LEU A O 1
ATOM 631 N N . GLU A 1 78 ? -7.162 11.189 4.599 1.00 90.06 78 GLU A N 1
ATOM 632 C CA . GLU A 1 78 ? -6.653 11.844 5.813 1.00 90.06 78 GLU A CA 1
ATOM 633 C C . GLU A 1 78 ? -7.671 11.902 6.965 1.00 90.06 78 GLU A C 1
ATOM 635 O O . GLU A 1 78 ? -7.302 12.234 8.097 1.00 90.06 78 GLU A O 1
ATOM 640 N N . TYR A 1 79 ? -8.949 11.580 6.725 1.00 93.12 79 TYR A N 1
ATOM 641 C CA . TYR A 1 79 ? -9.956 11.655 7.784 1.00 93.12 79 TYR A CA 1
ATOM 642 C C . TYR A 1 79 ? -9.615 10.705 8.943 1.00 93.12 79 TYR A C 1
ATOM 644 O O . TYR A 1 79 ? -9.446 9.504 8.731 1.00 93.12 79 TYR A O 1
ATOM 652 N N . PRO A 1 80 ? -9.639 11.182 10.202 1.00 88.25 80 PRO A N 1
ATOM 653 C CA . PRO A 1 80 ? -9.234 10.388 11.368 1.00 88.25 80 PRO A CA 1
ATOM 654 C C . PRO A 1 80 ? -10.174 9.208 11.677 1.00 88.25 80 PRO A C 1
ATOM 656 O O . PRO A 1 80 ? -9.850 8.334 12.491 1.00 88.25 80 PRO A O 1
ATOM 659 N N . THR A 1 81 ? -11.359 9.194 11.063 1.00 88.38 81 THR A N 1
ATOM 660 C CA . THR A 1 81 ? -12.325 8.093 11.120 1.00 88.38 81 THR A CA 1
ATOM 661 C C . THR A 1 81 ? -11.917 6.920 10.235 1.00 88.38 81 THR A C 1
ATOM 663 O O . THR A 1 81 ? -12.231 5.779 10.577 1.00 88.38 81 THR A O 1
ATOM 666 N N . LEU A 1 82 ? -11.202 7.170 9.134 1.00 88.25 82 LEU A N 1
ATOM 667 C CA . LEU A 1 82 ? -10.643 6.120 8.297 1.00 88.25 82 LEU A CA 1
ATOM 668 C C . LEU A 1 82 ? -9.363 5.601 8.945 1.00 88.25 82 LEU A C 1
ATOM 670 O O . LEU A 1 82 ? -8.380 6.311 9.132 1.00 88.25 82 LEU A O 1
ATOM 674 N N . ARG A 1 83 ? -9.389 4.324 9.317 1.00 88.00 83 ARG A N 1
ATOM 675 C CA . ARG A 1 83 ? -8.259 3.614 9.918 1.00 88.00 83 ARG A CA 1
ATOM 676 C C . ARG A 1 83 ? -7.977 2.356 9.110 1.00 88.00 83 ARG A C 1
ATOM 678 O O . ARG A 1 83 ? -8.862 1.838 8.439 1.00 88.00 83 ARG A O 1
ATOM 685 N N . GLY A 1 84 ? -6.743 1.860 9.186 1.00 88.62 84 GLY A N 1
ATOM 686 C CA . GLY A 1 84 ? -6.356 0.634 8.483 1.00 88.62 84 GLY A CA 1
ATOM 687 C C . GLY A 1 84 ? -6.260 0.783 6.968 1.00 88.62 84 GLY A C 1
ATOM 688 O O . GLY A 1 84 ? -6.587 -0.152 6.240 1.00 88.62 84 GLY A O 1
ATOM 689 N N . VAL A 1 85 ? -5.837 1.952 6.489 1.00 91.00 85 VAL A N 1
ATOM 690 C CA . VAL A 1 85 ? -5.53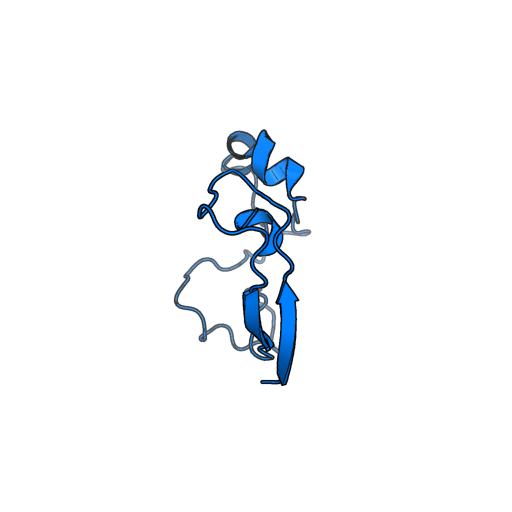6 2.166 5.072 1.00 91.00 85 VAL A CA 1
ATOM 691 C C . VAL A 1 85 ? -4.109 1.694 4.794 1.00 91.00 85 VAL A C 1
ATOM 693 O O . VAL A 1 85 ? -3.163 2.135 5.443 1.00 91.00 85 VAL A O 1
ATOM 696 N N . ILE A 1 86 ? -3.954 0.797 3.826 1.00 91.75 86 ILE A N 1
ATOM 697 C CA . ILE A 1 86 ? -2.669 0.297 3.342 1.00 91.75 86 ILE A CA 1
ATOM 698 C C . ILE A 1 86 ? -2.436 0.917 1.971 1.00 91.75 86 ILE A C 1
ATOM 700 O O . ILE A 1 86 ? -3.178 0.641 1.038 1.00 91.75 86 ILE A O 1
ATOM 704 N N . VAL A 1 87 ? -1.400 1.738 1.825 1.00 91.19 87 VAL A N 1
ATOM 705 C CA . VAL A 1 87 ? -1.027 2.311 0.524 1.00 91.19 87 VAL A CA 1
ATOM 706 C C . VAL A 1 87 ? 0.070 1.454 -0.096 1.00 91.19 87 VAL A C 1
ATOM 708 O O . VAL A 1 87 ? 1.086 1.171 0.540 1.00 91.19 87 VAL A O 1
ATOM 711 N N . THR A 1 88 ? -0.139 1.013 -1.336 1.00 91.75 88 THR A N 1
ATOM 712 C CA . THR A 1 88 ? 0.882 0.265 -2.079 1.00 91.75 88 THR A CA 1
ATOM 713 C C . THR A 1 88 ? 1.965 1.205 -2.600 1.00 91.75 88 THR A C 1
ATOM 715 O O . THR A 1 88 ? 1.674 2.338 -2.976 1.00 91.75 88 THR A O 1
ATOM 718 N N . GLN A 1 89 ? 3.205 0.717 -2.700 1.00 89.88 89 GLN A N 1
ATOM 719 C CA . GLN A 1 89 ? 4.314 1.492 -3.271 1.00 89.88 89 GLN A CA 1
ATOM 720 C C . GLN A 1 89 ? 3.990 2.006 -4.686 1.00 89.88 89 GLN A C 1
ATOM 722 O O . GLN A 1 89 ? 4.295 3.133 -5.049 1.00 89.88 89 GLN A O 1
ATOM 727 N N . THR A 1 90 ? 3.320 1.192 -5.498 1.00 89.62 90 THR A N 1
ATOM 728 C CA . THR A 1 90 ? 2.922 1.576 -6.858 1.00 89.62 90 THR A CA 1
ATOM 729 C C . THR A 1 90 ? 1.903 2.709 -6.892 1.00 89.62 90 THR A C 1
ATOM 731 O O . THR A 1 90 ? 1.864 3.445 -7.868 1.00 89.62 90 THR A O 1
ATOM 734 N N . ALA A 1 91 ? 1.078 2.843 -5.851 1.00 89.81 91 ALA A N 1
ATOM 735 C CA . ALA A 1 91 ? 0.124 3.939 -5.741 1.00 89.81 91 ALA A CA 1
ATOM 736 C C . ALA A 1 91 ? 0.755 5.218 -5.173 1.00 89.81 91 ALA A C 1
ATOM 738 O O . ALA A 1 91 ? 0.248 6.296 -5.460 1.00 89.81 91 ALA A O 1
ATOM 739 N N . SER A 1 92 ? 1.845 5.118 -4.401 1.00 85.00 92 SER A N 1
ATOM 740 C CA . SER A 1 92 ? 2.596 6.287 -3.921 1.00 85.00 92 SER A CA 1
ATOM 741 C C . SER A 1 92 ? 3.581 6.847 -4.948 1.00 85.00 92 SER A C 1
ATOM 743 O O . SER A 1 92 ? 3.852 8.042 -4.929 1.00 85.00 92 SER A O 1
ATOM 745 N N . ASP A 1 93 ? 4.130 5.988 -5.812 1.00 81.44 93 ASP A N 1
ATOM 746 C CA . ASP A 1 93 ? 5.220 6.327 -6.740 1.00 81.44 93 ASP A CA 1
ATOM 747 C C . ASP A 1 93 ? 4.731 6.803 -8.129 1.00 81.44 93 ASP A C 1
ATOM 749 O O . ASP A 1 93 ? 5.559 6.984 -9.028 1.00 81.44 93 ASP A O 1
ATOM 753 N N . ASN A 1 94 ? 3.414 6.951 -8.331 1.00 67.06 94 ASN A N 1
ATOM 754 C CA . ASN A 1 94 ? 2.813 7.325 -9.622 1.00 67.06 94 ASN A CA 1
ATOM 755 C C . ASN A 1 94 ? 2.990 8.811 -9.977 1.00 67.06 94 ASN A C 1
ATOM 757 O O . ASN A 1 94 ? 2.909 9.660 -9.063 1.00 67.06 94 ASN A O 1
#

Sequence (94 aa):
MKKVDRTVILPLSKKRPRRGPISIIREHYLRDDIPCRMKQCGICDQTLSDTQCMLTEDLSHYLLPDVNVVERFHEVLEYPTLRGVIVTQTASDN

Secondary structure (DSSP, 8-state):
-EEEEEEE-----S---TT----EEEEEEEPS-----BTT-SSS-GGG-S---PBPSS-S--B---HHHHHH-HHHHT-TT---B---HHHH--